Protein AF-A0A6M1S7N1-F1 (afdb_monomer)

pLDDT: mean 90.84, std 12.67, range [41.78, 98.44]

Mean predicted aligned error: 6.47 Å

Radius of gyration: 18.45 Å; Cα contacts (8 Å, |Δi|>4): 10; chains: 1; bounding box: 35×39×40 Å

Solvent-accessible surface area (backbone atoms only — not comparable to full-atom values): 4561 Å² total; per-residue (Å²): 130,57,73,67,58,52,51,53,47,64,76,42,39,69,63,49,55,52,49,56,50,31,68,73,70,67,52,94,77,75,97,65,79,88,54,74,85,78,51,59,67,67,60,62,69,44,45,61,60,58,54,55,68,57,55,101,54,87,83,88,76,87,61,92,80,74,85,126

Structure (mmCI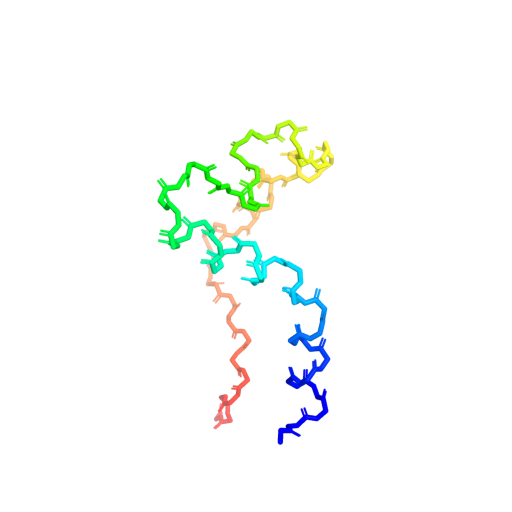F, N/CA/C/O backbone):
data_AF-A0A6M1S7N1-F1
#
_entry.id   AF-A0A6M1S7N1-F1
#
loop_
_atom_site.group_PDB
_atom_site.id
_atom_site.type_symbol
_atom_site.label_atom_id
_atom_site.label_alt_id
_atom_site.label_comp_id
_atom_site.label_asym_id
_atom_site.label_entity_id
_atom_site.label_seq_id
_atom_site.pdbx_PDB_ins_code
_atom_site.Cartn_x
_atom_site.Cartn_y
_atom_site.Cartn_z
_atom_site.occupancy
_atom_site.B_iso_or_equiv
_atom_site.auth_seq_id
_atom_site.auth_comp_id
_atom_site.auth_asym_id
_atom_site.auth_atom_id
_atom_site.pdbx_PDB_model_num
ATOM 1 N N . MET A 1 1 ? -5.338 -22.559 -14.752 1.00 57.59 1 MET A N 1
ATOM 2 C CA . MET A 1 1 ? -5.398 -21.366 -13.881 1.00 57.59 1 MET A CA 1
ATOM 3 C C . MET A 1 1 ? -6.862 -21.025 -13.675 1.00 57.59 1 MET A C 1
ATOM 5 O O . MET A 1 1 ? -7.607 -21.100 -14.645 1.00 57.59 1 MET A O 1
ATOM 9 N N . THR A 1 2 ? -7.306 -20.757 -12.445 1.00 77.75 2 THR A N 1
ATOM 10 C CA . THR A 1 2 ? -8.684 -20.289 -12.221 1.00 77.75 2 THR A CA 1
ATOM 11 C C . THR A 1 2 ? -8.845 -18.919 -12.875 1.00 77.75 2 THR A C 1
ATOM 13 O O . THR A 1 2 ? -7.885 -18.149 -12.938 1.00 77.75 2 THR A O 1
ATOM 16 N N . GLN A 1 3 ? -10.043 -18.600 -13.368 1.00 83.19 3 GLN A N 1
ATOM 17 C CA . GLN A 1 3 ? -10.304 -17.305 -14.007 1.00 83.19 3 GLN A CA 1
ATOM 18 C C . GLN A 1 3 ? -9.927 -16.125 -13.091 1.00 83.19 3 GLN A C 1
ATOM 20 O O . GLN A 1 3 ? -9.341 -15.153 -13.557 1.00 83.19 3 GLN A O 1
ATOM 25 N N . SER A 1 4 ? -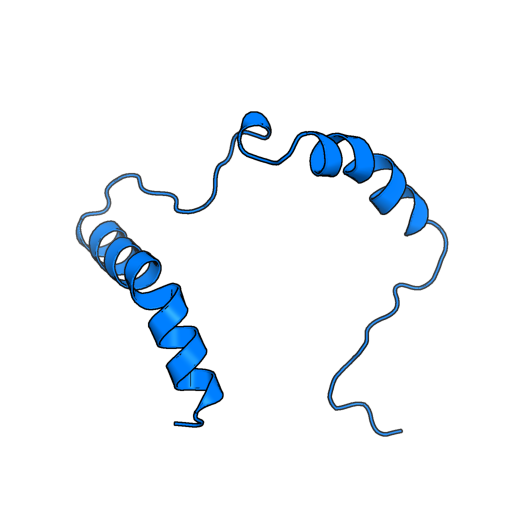10.126 -16.278 -11.778 1.00 88.31 4 SER A N 1
ATOM 26 C CA . SER A 1 4 ? -9.730 -15.302 -10.757 1.00 88.31 4 SER A CA 1
ATOM 27 C C . SER A 1 4 ? -8.220 -15.053 -10.673 1.00 88.31 4 SER A C 1
ATOM 29 O O . SER A 1 4 ? -7.796 -13.909 -10.523 1.00 88.31 4 SER A O 1
ATOM 31 N N . ALA A 1 5 ? -7.395 -16.098 -10.794 1.00 90.31 5 ALA A N 1
ATOM 32 C CA . ALA A 1 5 ? -5.941 -15.959 -10.735 1.00 90.31 5 ALA A CA 1
ATOM 33 C C . ALA A 1 5 ? -5.410 -15.187 -11.950 1.00 90.31 5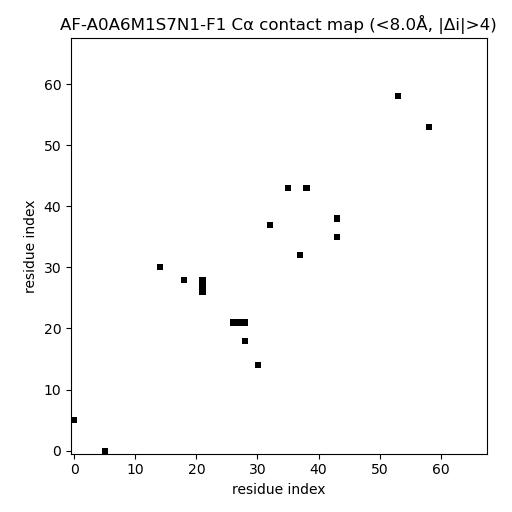 ALA A C 1
ATOM 35 O O . ALA A 1 5 ? -4.560 -14.314 -11.800 1.00 90.31 5 ALA A O 1
ATOM 36 N N . GLN A 1 6 ? -5.961 -15.467 -13.136 1.00 93.94 6 GLN A N 1
ATOM 37 C CA . GLN A 1 6 ? -5.604 -14.749 -14.357 1.00 93.94 6 GLN A CA 1
ATOM 38 C C . GLN A 1 6 ? -6.020 -13.274 -14.277 1.00 93.94 6 GLN A C 1
ATOM 40 O O . GLN A 1 6 ? -5.218 -12.401 -14.578 1.00 93.94 6 GLN A O 1
ATOM 45 N N . GLN A 1 7 ? -7.227 -12.985 -13.781 1.00 95.75 7 GLN A N 1
ATOM 46 C CA . GLN A 1 7 ? -7.706 -11.608 -13.610 1.00 95.75 7 GLN A CA 1
ATOM 47 C C . GLN A 1 7 ? -6.829 -10.793 -12.652 1.00 95.75 7 GLN A C 1
ATOM 49 O O . GLN A 1 7 ? -6.512 -9.640 -12.942 1.00 95.75 7 GLN A O 1
ATOM 54 N N . MET A 1 8 ? -6.417 -11.378 -11.522 1.00 95.75 8 MET A N 1
ATOM 55 C CA . MET A 1 8 ? -5.505 -10.711 -10.587 1.00 95.75 8 MET A CA 1
ATOM 56 C C . MET A 1 8 ? -4.144 -10.467 -11.231 1.00 95.75 8 MET A C 1
ATOM 58 O O . MET A 1 8 ? -3.607 -9.366 -11.152 1.00 95.75 8 MET A O 1
ATOM 62 N N . PHE A 1 9 ? -3.610 -11.475 -11.916 1.00 96.38 9 PHE A N 1
ATOM 63 C CA . PHE A 1 9 ? -2.341 -11.355 -12.611 1.00 96.38 9 PHE A CA 1
ATOM 64 C C . PHE A 1 9 ? -2.368 -10.247 -13.672 1.00 96.38 9 PHE A C 1
ATOM 66 O O . PHE A 1 9 ? -1.493 -9.386 -13.674 1.00 96.38 9 PHE A O 1
ATOM 73 N N . ASP A 1 10 ? -3.401 -10.211 -14.514 1.00 96.94 10 ASP A N 1
ATOM 74 C CA . ASP A 1 10 ? -3.553 -9.191 -15.552 1.00 96.94 10 ASP A CA 1
ATOM 75 C C . ASP A 1 10 ? -3.706 -7.788 -14.944 1.00 96.94 10 ASP A C 1
ATOM 77 O O . ASP A 1 10 ? -3.078 -6.841 -15.417 1.00 96.94 10 ASP A O 1
ATOM 81 N N . SER A 1 11 ? -4.454 -7.6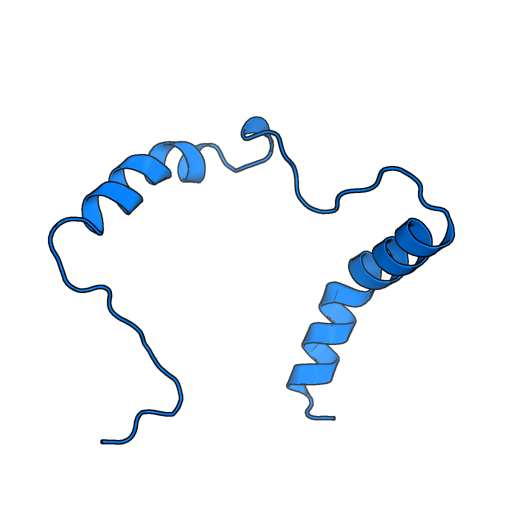58 -13.841 1.00 97.06 11 SER A N 1
ATOM 82 C CA . SER A 1 11 ? -4.639 -6.379 -13.132 1.00 97.06 11 SER A CA 1
ATOM 83 C C . SER A 1 11 ? -3.339 -5.816 -12.548 1.00 97.06 11 SER A C 1
ATOM 85 O O . SER A 1 11 ? -3.206 -4.603 -12.394 1.00 97.06 11 SER A O 1
ATOM 87 N N . HIS A 1 12 ? -2.373 -6.681 -12.228 1.00 97.38 12 HIS A N 1
ATOM 88 C CA . HIS A 1 12 ? -1.104 -6.301 -11.599 1.00 97.38 12 HIS A CA 1
ATOM 89 C C . HIS A 1 12 ? 0.115 -6.466 -12.516 1.00 97.38 12 HIS A C 1
ATOM 91 O O . HIS A 1 12 ? 1.245 -6.215 -12.088 1.00 97.38 12 HIS A O 1
ATOM 97 N N . ARG A 1 13 ? -0.091 -6.848 -13.782 1.00 97.44 13 ARG A N 1
ATOM 98 C CA . ARG A 1 13 ? 0.982 -7.165 -14.730 1.00 97.44 13 ARG A CA 1
ATOM 99 C C . ARG A 1 13 ? 1.987 -6.026 -14.894 1.00 97.44 13 ARG A C 1
ATOM 101 O O . ARG A 1 13 ? 3.183 -6.277 -14.844 1.00 97.44 13 ARG A O 1
ATOM 108 N N . HIS A 1 14 ? 1.525 -4.781 -15.011 1.00 98.12 14 HIS A N 1
ATOM 109 C CA . HIS A 1 14 ? 2.425 -3.635 -15.175 1.00 98.12 14 HIS A CA 1
ATOM 110 C C . HIS A 1 14 ? 3.384 -3.461 -13.986 1.00 98.12 14 HIS A C 1
ATOM 112 O O . HIS A 1 14 ? 4.587 -3.305 -14.176 1.00 98.12 14 H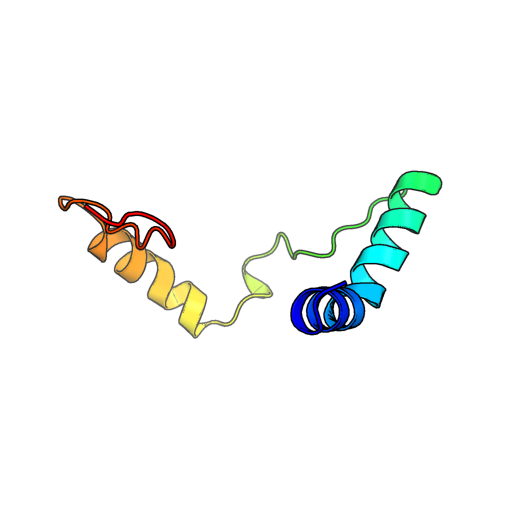IS A O 1
ATOM 118 N N . THR A 1 15 ? 2.864 -3.535 -12.757 1.00 97.88 15 THR A N 1
ATOM 119 C CA . THR A 1 15 ? 3.680 -3.459 -11.538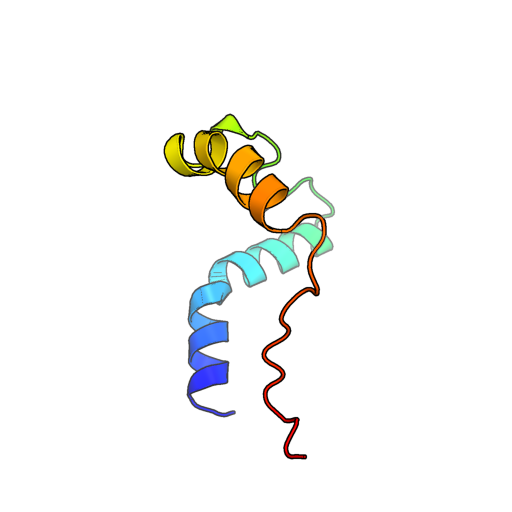 1.00 97.88 15 THR A CA 1
ATOM 120 C C . THR A 1 15 ? 4.663 -4.623 -11.453 1.00 97.88 15 THR A C 1
ATOM 122 O O . THR A 1 15 ? 5.803 -4.425 -11.040 1.00 97.88 15 THR A O 1
ATOM 125 N N . LEU A 1 16 ? 4.244 -5.824 -11.866 1.00 97.94 16 LEU A N 1
ATOM 126 C CA . LEU A 1 16 ? 5.110 -6.998 -11.899 1.00 97.94 16 LEU A CA 1
ATOM 127 C C . LEU A 1 16 ? 6.257 -6.831 -12.902 1.00 97.94 16 LEU A C 1
ATOM 129 O O . LEU A 1 16 ? 7.408 -7.069 -12.546 1.00 97.94 16 LEU A O 1
ATOM 133 N N . ASP A 1 17 ? 5.962 -6.388 -14.122 1.00 98.19 17 ASP A N 1
ATOM 134 C CA . ASP A 1 17 ? 6.968 -6.189 -15.168 1.00 98.19 17 ASP A CA 1
ATOM 135 C C . ASP A 1 17 ? 8.006 -5.130 -14.733 1.00 98.19 17 ASP A C 1
ATOM 137 O O . ASP A 1 17 ? 9.211 -5.338 -14.879 1.00 98.19 17 ASP A O 1
ATOM 141 N N . GLN A 1 18 ? 7.563 -4.035 -14.098 1.00 98.12 18 GLN A N 1
ATOM 142 C CA . GLN A 1 18 ? 8.462 -3.029 -13.514 1.00 98.12 18 GLN A CA 1
ATOM 143 C C . GLN A 1 18 ? 9.312 -3.581 -12.362 1.00 98.12 18 GLN A C 1
ATOM 145 O O . GLN A 1 18 ? 10.496 -3.256 -12.266 1.00 98.12 18 GLN A O 1
ATOM 150 N N . ALA A 1 19 ? 8.738 -4.427 -11.500 1.00 98.19 19 ALA A N 1
ATOM 151 C CA . ALA A 1 19 ? 9.480 -5.060 -10.413 1.00 98.19 19 ALA A CA 1
ATOM 152 C C . ALA A 1 19 ? 10.591 -5.972 -10.948 1.00 98.19 19 ALA A C 1
ATOM 154 O O . ALA A 1 19 ? 11.708 -5.932 -10.435 1.00 98.19 19 ALA A O 1
ATOM 155 N N . VAL A 1 20 ? 10.302 -6.763 -11.989 1.00 98.25 20 VAL A N 1
ATOM 156 C CA . VAL A 1 20 ? 11.277 -7.647 -12.648 1.00 98.25 20 VAL A CA 1
ATOM 157 C C . VAL A 1 20 ? 12.438 -6.844 -13.243 1.00 98.25 20 VAL A C 1
ATOM 159 O O . VAL A 1 20 ? 13.598 -7.212 -13.059 1.00 98.25 20 VAL A O 1
ATOM 162 N N . GLU A 1 21 ? 12.151 -5.717 -1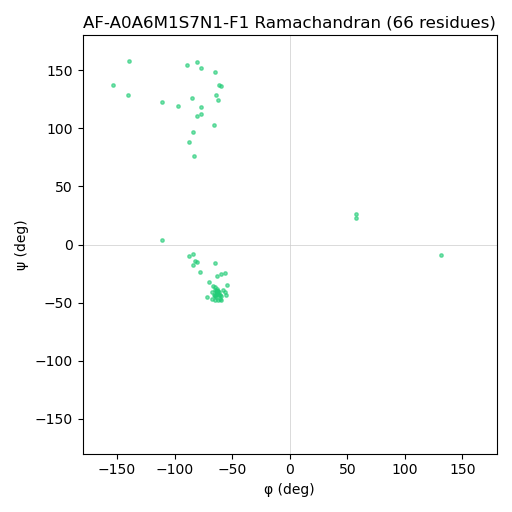3.893 1.00 98.38 21 GLU A N 1
ATOM 163 C CA . GLU A 1 21 ? 13.192 -4.829 -14.420 1.00 98.38 21 GLU A CA 1
ATOM 164 C C . GLU A 1 21 ? 14.037 -4.205 -13.297 1.00 98.38 21 GLU A C 1
ATOM 166 O O . GLU A 1 21 ? 15.268 -4.183 -13.367 1.00 98.38 21 GLU A O 1
ATOM 171 N N . ALA A 1 22 ? 13.399 -3.734 -12.223 1.00 98.31 22 ALA A N 1
ATOM 172 C CA . ALA A 1 22 ? 14.093 -3.116 -11.096 1.00 98.31 22 ALA A CA 1
ATOM 173 C C . ALA A 1 22 ? 15.042 -4.092 -10.382 1.00 98.31 22 ALA A C 1
ATOM 175 O O . ALA A 1 22 ? 16.159 -3.712 -10.026 1.00 98.31 22 ALA A O 1
ATOM 176 N N . ILE A 1 23 ? 14.649 -5.361 -10.200 1.00 98.00 23 ILE A N 1
ATOM 177 C CA . ILE A 1 23 ? 15.538 -6.368 -9.594 1.00 98.00 23 ILE A CA 1
ATOM 178 C C . ILE A 1 23 ? 16.700 -6.749 -10.520 1.00 98.00 23 ILE A C 1
ATOM 180 O O . ILE A 1 23 ? 17.792 -7.034 -10.025 1.00 98.00 23 ILE A O 1
ATOM 184 N N . ALA A 1 24 ? 16.491 -6.735 -11.842 1.00 98.44 24 ALA A N 1
ATOM 185 C CA . ALA A 1 24 ? 17.526 -7.042 -12.825 1.00 98.44 24 ALA A CA 1
ATOM 186 C C . ALA A 1 24 ? 18.569 -5.918 -12.913 1.00 98.44 24 ALA A C 1
ATOM 188 O O . ALA A 1 24 ? 19.772 -6.178 -12.893 1.00 98.44 24 ALA A O 1
ATOM 189 N N . SER A 1 25 ? 18.108 -4.668 -12.951 1.00 98.06 25 SER A N 1
ATOM 190 C CA . SER A 1 25 ? 18.952 -3.473 -13.061 1.00 98.06 25 SER A CA 1
ATOM 191 C C . SER A 1 25 ? 19.516 -2.986 -11.720 1.00 98.06 25 SER A C 1
ATOM 193 O O . SER A 1 25 ? 20.487 -2.229 -11.700 1.00 98.06 25 SER A O 1
ATOM 195 N N . ARG A 1 26 ? 18.936 -3.425 -10.592 1.00 97.50 26 ARG A N 1
ATOM 196 C CA . ARG A 1 26 ? 19.262 -2.988 -9.219 1.00 97.50 26 ARG A CA 1
ATOM 197 C C . ARG A 1 26 ? 19.120 -1.479 -9.000 1.00 97.50 26 ARG A C 1
ATOM 199 O O . ARG A 1 26 ? 19.777 -0.909 -8.128 1.00 97.50 26 ARG A O 1
ATOM 206 N N . THR A 1 27 ? 18.266 -0.822 -9.778 1.00 95.94 27 THR A N 1
ATOM 207 C CA . THR A 1 27 ? 17.968 0.603 -9.609 1.00 95.94 27 THR A CA 1
ATOM 208 C C . THR A 1 27 ? 16.963 0.833 -8.487 1.00 95.94 27 THR A C 1
ATOM 210 O O . THR A 1 27 ? 16.155 -0.040 -8.172 1.00 95.94 27 THR A O 1
ATOM 213 N N . PHE A 1 28 ? 16.964 2.037 -7.915 1.00 95.38 28 PHE A N 1
ATOM 214 C CA . PHE A 1 28 ? 15.916 2.437 -6.981 1.00 95.38 28 PHE A CA 1
ATOM 215 C C . PHE A 1 28 ? 14.546 2.456 -7.675 1.00 95.38 28 PHE A C 1
ATOM 217 O O . PHE A 1 28 ? 14.355 3.152 -8.672 1.00 95.38 28 PHE A O 1
ATOM 224 N N . TRP A 1 29 ? 13.593 1.716 -7.114 1.00 97.06 29 TRP A N 1
ATOM 225 C CA . TRP A 1 29 ? 12.202 1.679 -7.549 1.00 97.06 29 TRP A CA 1
ATOM 226 C C . TRP A 1 29 ? 11.309 1.293 -6.367 1.00 97.06 29 TRP A C 1
ATOM 228 O O . TRP A 1 29 ? 11.637 0.377 -5.614 1.00 97.06 29 TRP A O 1
ATOM 238 N N . THR A 1 30 ? 10.172 1.974 -6.214 1.00 95.69 30 THR A N 1
ATOM 239 C CA . THR A 1 30 ? 9.107 1.571 -5.287 1.00 95.69 30 THR A CA 1
ATOM 240 C C . THR A 1 30 ? 7.739 1.811 -5.932 1.00 95.69 30 THR A C 1
ATOM 242 O O . THR A 1 30 ? 7.484 2.917 -6.419 1.00 95.69 30 THR A O 1
ATOM 245 N N . PRO A 1 31 ? 6.837 0.813 -5.951 1.00 95.69 31 PRO A N 1
ATOM 246 C CA . PRO A 1 31 ? 5.465 1.001 -6.413 1.00 95.69 31 PRO A CA 1
ATOM 247 C C . PRO A 1 31 ? 4.573 1.636 -5.334 1.00 95.69 31 PRO A C 1
ATOM 249 O O . PRO A 1 31 ? 3.488 2.122 -5.647 1.00 95.69 31 PRO A O 1
ATOM 252 N N . TYR A 1 32 ? 5.019 1.645 -4.071 1.00 94.81 32 TYR A N 1
ATOM 253 C CA . TYR A 1 32 ? 4.246 2.126 -2.929 1.00 94.81 32 TYR A CA 1
ATOM 254 C C . TYR A 1 32 ? 4.847 3.423 -2.376 1.00 94.81 32 TYR A C 1
ATOM 256 O O . TYR A 1 32 ? 6.018 3.443 -1.988 1.00 94.81 32 TYR A O 1
ATOM 264 N N . PRO A 1 33 ? 4.072 4.520 -2.318 1.00 92.75 33 PRO A N 1
ATOM 265 C CA . PRO A 1 33 ? 4.573 5.780 -1.799 1.00 92.75 33 PRO A CA 1
ATOM 266 C C . PRO A 1 33 ? 4.949 5.712 -0.317 1.00 92.75 33 PRO A C 1
ATOM 268 O O . PRO A 1 33 ? 4.129 5.364 0.532 1.00 92.75 33 PRO A O 1
ATOM 271 N N . GLU A 1 34 ? 6.160 6.162 -0.001 1.00 92.44 34 GLU A N 1
ATOM 272 C CA . GLU A 1 34 ? 6.630 6.312 1.384 1.00 92.44 34 GLU A CA 1
ATOM 273 C C . GLU A 1 34 ? 6.062 7.570 2.060 1.00 92.44 34 GLU A C 1
ATOM 275 O O . GLU A 1 34 ? 5.960 7.656 3.281 1.00 92.44 34 GLU A O 1
ATOM 280 N N . SER A 1 35 ? 5.665 8.571 1.267 1.00 92.31 35 SER A N 1
ATOM 281 C CA . SER A 1 35 ? 5.092 9.806 1.795 1.00 92.31 35 SER A CA 1
ATOM 282 C C . SER A 1 35 ? 3.597 9.667 2.046 1.00 92.31 35 SER A C 1
ATOM 284 O O . SER A 1 35 ? 2.819 9.426 1.120 1.00 92.31 35 SER A O 1
ATOM 286 N N . ILE A 1 36 ? 3.180 9.983 3.274 1.00 89.94 36 ILE A N 1
ATOM 287 C CA . ILE A 1 36 ? 1.768 10.045 3.670 1.00 89.94 36 ILE A CA 1
ATOM 288 C C . ILE A 1 36 ? 0.933 11.004 2.799 1.00 89.94 36 ILE A C 1
ATOM 290 O O . ILE A 1 36 ? -0.267 10.821 2.635 1.00 89.94 36 ILE A O 1
ATOM 294 N N . AR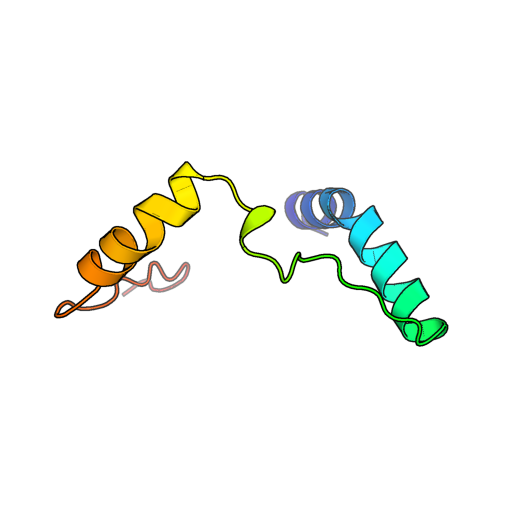G A 1 37 ? 1.572 11.999 2.165 1.00 90.19 37 ARG A N 1
ATOM 295 C CA . ARG A 1 37 ? 0.910 12.990 1.297 1.00 90.19 37 ARG A CA 1
ATOM 296 C C . ARG A 1 37 ? 0.301 12.393 0.028 1.00 90.19 37 ARG A C 1
ATOM 298 O O . ARG A 1 37 ? -0.447 13.076 -0.660 1.00 90.19 37 ARG A O 1
ATOM 305 N N . LYS A 1 38 ? 0.682 11.167 -0.333 1.00 93.31 38 LYS A N 1
ATOM 306 C CA . LYS A 1 38 ? 0.160 10.463 -1.510 1.00 93.31 38 LYS A CA 1
ATOM 307 C C . LYS A 1 38 ? -1.116 9.672 -1.212 1.00 93.31 38 LYS A C 1
ATOM 309 O O . LYS A 1 38 ? -1.752 9.208 -2.152 1.00 93.31 38 LYS A O 1
ATOM 314 N N . TYR A 1 39 ? -1.490 9.540 0.058 1.00 92.69 39 TYR A N 1
ATOM 315 C CA . TYR A 1 39 ? -2.740 8.918 0.481 1.00 92.69 39 TYR A CA 1
ATOM 316 C C . TYR A 1 39 ? -3.851 9.974 0.552 1.00 92.69 39 TYR A C 1
ATOM 318 O O . TYR A 1 39 ? -3.581 11.161 0.736 1.00 92.69 39 TYR A O 1
ATOM 326 N N . SER A 1 40 ? -5.108 9.551 0.400 1.00 93.69 40 SER A N 1
ATOM 327 C CA . SER A 1 40 ? -6.261 10.450 0.514 1.00 93.69 40 SER A CA 1
ATOM 328 C C . SER A 1 40 ? -6.343 11.068 1.909 1.00 93.69 40 SER A C 1
ATOM 330 O O . SER A 1 40 ? -6.199 10.358 2.907 1.00 93.69 40 SER A O 1
ATOM 332 N N . GLU A 1 41 ? -6.641 12.363 1.977 1.00 94.94 41 GLU A N 1
ATOM 333 C CA . GLU A 1 41 ? -6.695 13.123 3.229 1.00 94.94 41 GLU A CA 1
ATOM 334 C C . GLU A 1 41 ? -7.670 12.515 4.249 1.00 94.94 41 GLU A C 1
ATOM 336 O O . GLU A 1 41 ? -7.331 12.395 5.426 1.00 94.94 41 GLU A O 1
ATOM 341 N N . ASP A 1 42 ? -8.835 12.052 3.793 1.00 95.50 42 ASP A N 1
ATOM 342 C CA . ASP A 1 42 ? -9.845 11.434 4.658 1.00 95.50 42 ASP A CA 1
ATOM 343 C C . ASP A 1 42 ? -9.341 10.138 5.305 1.00 95.50 42 ASP A C 1
ATOM 345 O O . ASP A 1 42 ? -9.532 9.930 6.502 1.00 95.50 42 ASP A O 1
ATOM 349 N N . ALA A 1 43 ? -8.625 9.297 4.551 1.00 92.75 43 ALA A N 1
ATOM 350 C CA . ALA A 1 43 ? -8.036 8.069 5.087 1.00 92.75 43 ALA A CA 1
ATOM 351 C C . ALA A 1 43 ? -6.956 8.366 6.137 1.00 92.75 43 ALA A C 1
ATOM 353 O O . ALA A 1 43 ? -6.890 7.695 7.163 1.00 92.75 43 ALA A O 1
ATOM 354 N N . VAL A 1 44 ? -6.137 9.399 5.911 1.00 95.00 44 VAL A N 1
ATOM 355 C CA . VAL A 1 44 ? -5.111 9.826 6.873 1.00 95.00 44 VAL A CA 1
ATOM 356 C C . VAL A 1 44 ? -5.754 10.364 8.153 1.00 95.00 44 VAL A C 1
ATOM 358 O O . VAL A 1 44 ? -5.331 9.999 9.248 1.00 95.00 44 VAL A O 1
ATOM 361 N N . LYS A 1 45 ? -6.803 11.186 8.031 1.00 96.50 45 LYS A N 1
ATOM 362 C CA . LYS A 1 45 ? -7.549 11.728 9.177 1.00 96.50 45 LYS A CA 1
ATOM 363 C C . LYS A 1 45 ? -8.270 10.642 9.977 1.00 96.50 45 LYS A C 1
ATOM 365 O O . LYS A 1 45 ? -8.338 10.745 11.197 1.00 96.50 45 LYS A O 1
ATOM 370 N N . ALA A 1 46 ? -8.794 9.614 9.311 1.00 96.44 46 ALA A N 1
ATOM 371 C CA . ALA A 1 46 ? -9.520 8.518 9.951 1.00 96.44 46 ALA A CA 1
ATOM 372 C C . ALA A 1 46 ? -8.611 7.425 10.545 1.00 96.44 46 ALA A C 1
ATOM 374 O O . ALA A 1 46 ? -9.085 6.588 11.314 1.00 96.44 46 ALA A O 1
ATOM 375 N N . ALA A 1 47 ? -7.319 7.393 10.202 1.00 95.06 47 ALA A N 1
ATOM 376 C CA . ALA A 1 47 ? -6.421 6.323 10.635 1.00 95.06 47 ALA A CA 1
ATOM 377 C C . ALA A 1 47 ? -6.286 6.199 12.170 1.00 95.06 47 ALA A C 1
ATOM 379 O O . ALA A 1 47 ? -6.394 5.072 12.660 1.00 95.06 47 ALA A O 1
ATOM 380 N N . PRO A 1 48 ? -6.120 7.289 12.956 1.00 97.38 48 PRO A N 1
ATOM 381 C CA . PRO A 1 48 ? -6.021 7.188 14.413 1.00 97.38 48 PRO A CA 1
ATOM 382 C C . PRO A 1 48 ? -7.285 6.616 15.057 1.00 97.38 48 PRO A C 1
ATOM 384 O O . PRO A 1 48 ? -7.190 5.673 15.832 1.00 97.38 48 PRO A O 1
ATOM 387 N N . SER A 1 49 ? -8.468 7.111 14.682 1.00 97.69 49 SER A N 1
ATOM 388 C CA . SER A 1 49 ? -9.732 6.618 15.243 1.00 97.69 49 SER A CA 1
ATOM 389 C C . SER A 1 49 ? -10.018 5.171 14.839 1.00 97.69 49 SER A C 1
ATOM 391 O O . SER A 1 49 ? -10.514 4.391 15.648 1.00 97.69 49 SER A O 1
ATOM 393 N N . THR A 1 50 ? -9.656 4.779 13.612 1.00 95.81 50 THR A N 1
ATOM 394 C CA . THR A 1 50 ? -9.750 3.383 13.153 1.00 95.81 50 THR A CA 1
ATOM 395 C C . THR A 1 50 ? -8.840 2.471 13.973 1.00 95.81 50 THR A C 1
ATOM 397 O O . THR A 1 50 ? -9.243 1.371 14.341 1.00 95.81 50 THR A O 1
ATOM 400 N N . PHE A 1 51 ? -7.623 2.923 14.288 1.00 96.81 51 PHE A N 1
ATOM 401 C CA . PHE A 1 51 ? -6.697 2.186 15.143 1.00 96.81 51 PHE A CA 1
ATOM 402 C C . PHE A 1 51 ? -7.199 2.096 16.591 1.00 96.81 51 PHE A C 1
ATOM 404 O O . PHE A 1 51 ? -7.222 1.008 17.160 1.00 96.81 51 PHE A O 1
ATOM 411 N N . GLU A 1 52 ? -7.650 3.210 17.171 1.00 97.88 52 GLU A N 1
ATOM 412 C CA . GLU A 1 52 ? -8.206 3.268 18.528 1.00 97.88 52 GLU A CA 1
ATOM 413 C C . GLU A 1 52 ? -9.412 2.346 18.694 1.00 97.88 52 GLU A C 1
ATOM 415 O O . GLU A 1 52 ? -9.529 1.659 19.710 1.00 97.88 52 GLU A O 1
ATOM 420 N N . ALA A 1 53 ? -10.271 2.270 17.675 1.00 96.38 53 ALA A N 1
ATOM 421 C CA . ALA A 1 53 ? -11.413 1.373 17.675 1.00 96.38 53 ALA A CA 1
ATOM 422 C C . ALA A 1 53 ? -11.005 -0.099 17.815 1.00 96.38 53 ALA A C 1
ATOM 424 O O . ALA A 1 53 ? -11.804 -0.873 18.316 1.00 96.38 53 ALA A O 1
ATOM 425 N N . LEU A 1 54 ? -9.793 -0.508 17.424 1.00 96.06 54 LEU A N 1
ATOM 426 C CA . LEU A 1 54 ? -9.317 -1.893 17.545 1.00 96.06 54 LEU A CA 1
ATOM 427 C C . LEU A 1 54 ? -8.737 -2.229 18.932 1.00 96.06 54 LEU A C 1
ATOM 429 O O . LEU A 1 54 ? -8.433 -3.393 19.197 1.00 96.06 54 LEU A O 1
ATOM 433 N N . LEU A 1 55 ? -8.560 -1.246 19.818 1.00 97.31 55 LEU A N 1
ATOM 434 C CA . LEU A 1 55 ? -7.940 -1.452 21.128 1.00 97.31 55 LEU A CA 1
ATOM 435 C C . LEU A 1 55 ? -8.899 -2.116 22.127 1.00 97.31 55 LEU A C 1
ATOM 437 O O . LEU A 1 55 ? -10.112 -1.934 22.076 1.00 97.31 55 LEU A O 1
ATOM 441 N N . ASN A 1 56 ? -8.330 -2.848 23.092 1.00 97.19 56 ASN A N 1
ATOM 442 C CA . ASN A 1 56 ? -9.044 -3.477 24.216 1.00 97.19 56 ASN A CA 1
ATOM 443 C C . ASN A 1 56 ? -10.161 -4.460 23.823 1.00 97.19 56 ASN A C 1
ATOM 445 O O . ASN A 1 56 ? -11.046 -4.745 24.630 1.00 97.19 56 ASN A O 1
ATOM 449 N N . GLN A 1 57 ? -10.106 -5.013 22.612 1.00 95.06 57 GLN A N 1
ATOM 450 C CA . GLN A 1 57 ? -11.029 -6.047 22.164 1.00 95.06 57 GLN A CA 1
ATOM 451 C C . GLN A 1 57 ? -10.321 -7.133 21.342 1.00 95.06 57 GLN A C 1
ATOM 453 O O . GLN A 1 57 ? -9.244 -6.889 20.792 1.00 95.06 57 GLN A O 1
ATOM 458 N N . PRO A 1 58 ? -10.899 -8.344 21.244 1.00 94.19 58 PRO A N 1
ATOM 459 C CA . PRO A 1 58 ? -10.383 -9.381 20.360 1.00 94.19 58 PRO A CA 1
ATOM 460 C C . PRO A 1 58 ? -10.384 -8.931 18.894 1.00 94.19 58 PRO A C 1
ATOM 462 O O . PRO A 1 58 ? -11.367 -8.378 18.399 1.00 94.19 58 PRO A O 1
ATOM 465 N N . PHE A 1 59 ? -9.301 -9.217 18.171 1.00 91.94 59 PHE A N 1
ATOM 466 C CA . PHE A 1 59 ? -9.228 -8.942 16.740 1.00 91.94 59 PHE A CA 1
ATOM 467 C C . PHE A 1 59 ? -10.010 -10.004 15.961 1.00 91.94 59 PHE A C 1
ATOM 469 O O . PHE A 1 59 ? -9.687 -11.192 16.015 1.00 91.94 59 PHE A O 1
ATOM 476 N N . THR A 1 60 ? -11.045 -9.584 15.234 1.00 89.38 60 THR A N 1
ATOM 477 C CA . THR A 1 60 ? -11.881 -10.513 14.467 1.00 89.38 60 THR A CA 1
ATOM 478 C C . THR A 1 60 ? -11.161 -10.928 13.187 1.00 89.38 60 THR A C 1
ATOM 480 O O . THR A 1 60 ? -10.983 -10.125 12.274 1.00 89.38 60 THR A O 1
ATOM 483 N N . LEU A 1 61 ? -10.775 -12.200 13.102 1.00 89.31 61 LEU A N 1
ATOM 484 C CA . LEU A 1 61 ? -10.256 -12.804 11.879 1.00 89.31 61 LEU A CA 1
ATOM 485 C C . LEU A 1 61 ? -11.381 -13.552 11.170 1.00 89.31 61 LEU A C 1
ATOM 487 O O . LEU A 1 61 ? -11.920 -14.518 11.705 1.00 89.31 61 LEU A O 1
ATOM 491 N N . ASN A 1 62 ? -11.709 -13.142 9.946 1.00 82.19 62 ASN A N 1
ATOM 492 C CA . ASN A 1 62 ? -12.562 -13.944 9.076 1.00 82.19 62 ASN A CA 1
ATOM 493 C C . ASN A 1 62 ? -11.680 -14.921 8.291 1.00 82.19 62 ASN A C 1
ATOM 495 O O . ASN A 1 62 ? -11.164 -14.597 7.221 1.00 82.19 62 ASN A O 1
ATOM 499 N N . VAL A 1 63 ? -11.440 -16.095 8.868 1.00 79.25 63 VAL A N 1
ATOM 500 C CA . VAL A 1 63 ? -10.665 -17.143 8.202 1.00 79.25 63 VAL A CA 1
ATOM 501 C C . VAL A 1 63 ? -11.584 -17.876 7.230 1.00 79.25 63 VAL A C 1
ATOM 503 O O . VAL A 1 63 ? -12.468 -18.631 7.634 1.00 79.25 63 VAL A O 1
ATOM 506 N N . VAL A 1 64 ? -11.345 -17.699 5.930 1.00 64.44 64 VAL A N 1
ATOM 507 C CA . VAL A 1 64 ? -11.908 -18.594 4.913 1.00 64.44 64 VAL A CA 1
ATOM 508 C C . VAL A 1 64 ? -11.276 -19.973 5.118 1.00 64.44 64 VAL A C 1
ATOM 510 O O . VAL A 1 64 ? -10.113 -20.181 4.780 1.00 64.44 64 VAL A O 1
ATOM 513 N N . GLY A 1 65 ? -12.034 -20.892 5.723 1.00 60.28 65 GLY A N 1
ATOM 514 C CA . GLY A 1 65 ? -11.610 -22.271 5.996 1.00 60.28 65 GLY A CA 1
ATOM 515 C C . GLY A 1 65 ? -11.849 -22.773 7.423 1.00 60.28 65 GLY A C 1
ATOM 516 O O . GLY A 1 65 ? -11.728 -23.973 7.650 1.00 60.28 65 GLY A O 1
ATOM 517 N N . SER A 1 66 ? -12.237 -21.917 8.374 1.00 49.72 66 SER A N 1
ATOM 518 C CA . SER A 1 66 ? -12.611 -22.360 9.726 1.00 49.72 66 SER A CA 1
ATOM 519 C C . SER A 1 66 ? -14.063 -22.833 9.762 1.00 49.72 66 SER A C 1
ATOM 521 O O . SER A 1 66 ? -14.949 -22.120 10.222 1.00 49.72 66 SER A O 1
ATOM 523 N N . ALA A 1 67 ? -14.322 -24.032 9.248 1.00 46.00 67 ALA A N 1
ATOM 524 C CA . ALA A 1 67 ? -15.505 -24.782 9.641 1.0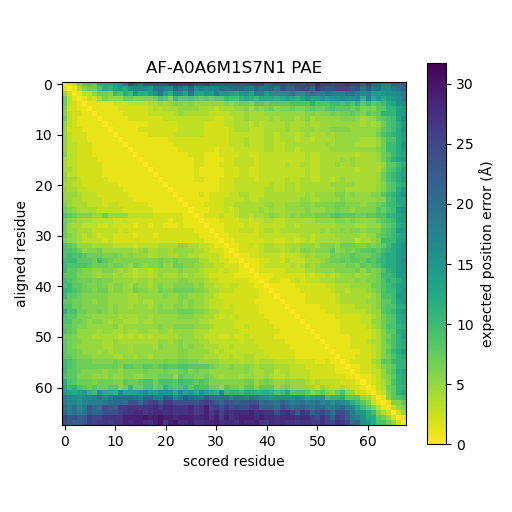0 46.00 67 ALA A CA 1
ATOM 525 C C . ALA A 1 67 ? -15.174 -25.522 10.937 1.00 46.00 67 ALA A C 1
ATOM 527 O O . ALA A 1 67 ? -14.556 -26.575 10.859 1.00 46.00 67 ALA A O 1
ATOM 528 N N . HIS A 1 68 ? -15.554 -24.958 12.086 1.00 41.78 68 HIS A N 1
ATOM 529 C CA . HIS A 1 68 ? -15.908 -25.682 13.312 1.00 41.78 68 HIS A CA 1
ATOM 530 C C . HIS A 1 68 ? -16.782 -24.795 14.197 1.00 41.78 68 HIS A C 1
ATOM 532 O O . HIS A 1 68 ? -16.404 -23.621 14.403 1.00 41.78 68 HIS A O 1
#

Secondary structure (DSSP, 8-state):
--HHHHHHHHHHHHHHHHHHHHHHHT----SS-SSGGGS-HHHHHHHHHHHHHTTTS------TT---

Sequence (68 aa):
MTQSAQQMFDSHRHTLDQAVEAIASRTFWTPYPESIRKYSEDAVKAAPSTFEALLNQPFTLNVVGSAH

Foldseek 3Di:
DPPVVVVVCVVCVVVVVVVVVCVVVVDDDDPDDPDPVVDDPVCVVCVVVVVVVPPPDDDDDPDPPPDD